Protein AF-A0A4V2YH28-F1 (afdb_monomer_lite)

Foldseek 3Di:
DPVVVVVCCVPPNQDQDPDKPFPAKAAAQCLVADQFKKFKDKAADDRPDDVVVVVVVVVVVLVVVSDDPFFNMWTWIARSNRRMIIIMTGGSDNDDPDDDGDMGTDPDDDCVCVCVRNVD

Structure (mmCIF, N/CA/C/O backbone):
data_AF-A0A4V2YH28-F1
#
_entry.id   AF-A0A4V2YH28-F1
#
loop_
_atom_site.group_PDB
_atom_site.id
_atom_site.type_symbol
_atom_site.label_atom_id
_atom_site.label_alt_id
_atom_site.label_comp_id
_atom_site.label_asym_id
_atom_site.label_entity_id
_atom_site.label_seq_id
_atom_site.pdbx_PDB_ins_code
_atom_site.Cartn_x
_atom_site.Cartn_y
_atom_site.Cartn_z
_atom_site.occupancy
_atom_site.B_iso_or_equiv
_atom_site.auth_seq_id
_atom_site.auth_comp_id
_atom_site.auth_asym_id
_atom_site.auth_atom_id
_atom_site.pdbx_PDB_model_num
ATOM 1 N N . GLY A 1 1 ? -3.276 7.477 -20.631 1.00 41.59 1 GLY A N 1
ATOM 2 C CA . GLY A 1 1 ? -2.088 8.158 -21.172 1.00 41.59 1 GLY A CA 1
ATOM 3 C C . GLY A 1 1 ? -0.806 7.555 -20.631 1.00 41.59 1 GLY A C 1
ATOM 4 O O . GLY A 1 1 ? -0.131 8.223 -19.869 1.00 41.59 1 GLY A O 1
ATOM 5 N N . GLY A 1 2 ? -0.467 6.320 -21.024 1.00 44.50 2 GLY A N 1
ATOM 6 C CA . GLY A 1 2 ? 0.752 5.626 -20.566 1.00 44.50 2 GLY A CA 1
ATOM 7 C C . GLY A 1 2 ? 1.917 5.624 -21.566 1.00 44.50 2 GLY A C 1
ATOM 8 O O . GLY A 1 2 ? 3.063 5.473 -21.166 1.00 44.50 2 GLY A O 1
ATOM 9 N N . GLY A 1 3 ? 1.656 5.869 -22.857 1.00 53.28 3 GLY A N 1
ATOM 10 C CA . GLY A 1 3 ? 2.657 5.665 -23.918 1.00 53.28 3 GLY A CA 1
ATOM 11 C C . GLY A 1 3 ? 3.871 6.601 -23.887 1.00 53.28 3 GLY A C 1
ATOM 12 O O . GLY A 1 3 ? 4.915 6.262 -24.432 1.00 53.28 3 GLY A O 1
ATOM 13 N N . PHE A 1 4 ? 3.768 7.763 -23.236 1.00 57.12 4 PHE A N 1
ATOM 14 C CA . PHE A 1 4 ? 4.895 8.696 -23.142 1.00 57.12 4 PHE A CA 1
ATOM 15 C C . PHE A 1 4 ? 6.020 8.161 -22.244 1.00 57.12 4 PHE A C 1
ATOM 17 O O . PHE A 1 4 ? 7.193 8.347 -22.554 1.00 57.12 4 PHE A O 1
ATOM 24 N N . PHE A 1 5 ? 5.677 7.472 -21.152 1.00 62.25 5 PHE A N 1
ATOM 25 C CA . PHE A 1 5 ? 6.675 6.973 -20.203 1.00 62.25 5 PHE A CA 1
ATOM 26 C C . PHE A 1 5 ? 7.385 5.723 -20.736 1.00 62.25 5 PHE A C 1
ATOM 28 O O . PHE A 1 5 ? 8.605 5.624 -20.621 1.00 62.25 5 PHE A O 1
ATOM 35 N N . THR A 1 6 ? 6.647 4.836 -21.415 1.00 65.75 6 THR A N 1
ATOM 36 C CA . THR A 1 6 ? 7.200 3.669 -22.120 1.00 65.75 6 THR A CA 1
ATOM 37 C C . THR A 1 6 ? 8.261 4.086 -23.144 1.00 65.75 6 THR A C 1
ATOM 39 O O . THR A 1 6 ? 9.386 3.599 -23.096 1.00 65.75 6 THR A O 1
ATOM 42 N N . ALA A 1 7 ? 7.967 5.083 -23.990 1.00 66.69 7 ALA A N 1
ATOM 43 C CA . ALA A 1 7 ? 8.897 5.548 -25.024 1.00 66.69 7 ALA A CA 1
ATOM 44 C C . ALA A 1 7 ? 10.213 6.134 -24.465 1.00 66.69 7 ALA A C 1
ATOM 46 O O . ALA A 1 7 ? 11.276 5.992 -25.077 1.00 66.69 7 ALA A O 1
ATOM 47 N N . ILE A 1 8 ? 10.160 6.787 -23.299 1.00 66.06 8 ILE A N 1
ATOM 48 C CA . ILE A 1 8 ? 11.352 7.308 -22.614 1.00 66.06 8 ILE A CA 1
ATOM 49 C C . ILE A 1 8 ? 12.185 6.162 -22.033 1.00 66.06 8 ILE A C 1
ATOM 51 O O . ILE A 1 8 ? 13.406 6.161 -22.199 1.00 66.06 8 ILE A O 1
ATOM 55 N N . CYS A 1 9 ? 11.546 5.187 -21.379 1.00 69.94 9 CYS A N 1
ATOM 56 C CA . CYS A 1 9 ? 12.238 4.026 -20.821 1.00 69.94 9 CYS A CA 1
ATOM 57 C C . CYS A 1 9 ? 12.935 3.188 -21.901 1.00 69.94 9 CYS A C 1
ATOM 59 O O . CYS A 1 9 ? 14.077 2.779 -21.691 1.00 69.94 9 CYS A O 1
ATOM 61 N N . ASP A 1 10 ? 12.296 2.996 -23.056 1.00 71.19 10 ASP A N 1
ATOM 62 C CA . ASP A 1 10 ? 12.875 2.261 -24.186 1.00 71.19 10 ASP A CA 1
ATOM 63 C C . ASP A 1 10 ? 14.097 2.977 -24.780 1.00 71.19 10 ASP A C 1
ATOM 65 O O . ASP A 1 10 ? 15.076 2.341 -25.164 1.00 71.19 10 ASP A O 1
ATOM 69 N N . SER A 1 11 ? 14.062 4.312 -24.834 1.00 68.44 11 SER A N 1
ATOM 70 C CA . SER A 1 11 ? 15.100 5.113 -25.496 1.00 68.44 11 SER A CA 1
ATOM 71 C C . SER A 1 11 ? 16.339 5.356 -24.627 1.00 68.44 11 SER A C 1
ATOM 73 O O . SER A 1 11 ? 17.449 5.444 -25.148 1.00 68.44 11 SER A O 1
ATOM 75 N N . PHE A 1 12 ? 16.165 5.499 -23.310 1.00 61.69 12 PHE A N 1
ATOM 76 C CA . PHE A 1 12 ? 17.230 5.955 -22.402 1.00 61.69 12 PHE A CA 1
ATOM 77 C C . PHE A 1 12 ? 17.549 4.968 -21.273 1.00 61.69 12 PHE A C 1
ATOM 79 O O . PHE A 1 12 ? 18.428 5.229 -20.448 1.00 61.69 12 PHE A O 1
ATOM 86 N N . GLY A 1 13 ? 16.851 3.833 -21.218 1.00 62.78 13 GLY A N 1
ATOM 87 C CA . GLY A 1 13 ? 16.846 2.970 -20.047 1.00 62.78 13 GLY A CA 1
ATOM 88 C C . GLY A 1 13 ? 16.071 3.601 -18.887 1.00 62.78 13 GLY A C 1
ATOM 89 O O . GLY A 1 13 ? 15.413 4.631 -19.016 1.00 62.78 13 GLY A O 1
ATOM 90 N N . ARG A 1 14 ? 16.128 2.955 -17.723 1.00 68.31 14 ARG A N 1
ATOM 91 C CA . ARG A 1 14 ? 15.401 3.359 -16.515 1.00 68.31 14 ARG A CA 1
ATOM 92 C C . ARG A 1 14 ? 16.283 4.256 -15.623 1.00 68.31 14 ARG A C 1
ATOM 94 O O . ARG A 1 14 ? 17.106 3.711 -14.882 1.00 68.31 14 ARG A O 1
ATOM 101 N N . PRO A 1 15 ? 16.178 5.601 -15.681 1.00 60.00 15 PRO A N 1
ATOM 102 C CA . PRO A 1 15 ? 17.055 6.479 -14.911 1.00 60.00 15 PRO A CA 1
ATOM 103 C C . PRO A 1 15 ? 16.776 6.356 -13.404 1.00 60.00 15 PRO A C 1
ATOM 105 O O . PRO A 1 15 ? 15.611 6.341 -13.002 1.00 60.00 15 PRO A O 1
ATOM 108 N N . PRO A 1 16 ? 17.812 6.315 -12.544 1.00 53.75 16 PRO A N 1
ATOM 109 C CA . PRO A 1 16 ? 17.620 6.339 -11.101 1.00 53.75 16 PRO A CA 1
ATOM 110 C C . PRO A 1 16 ? 17.203 7.751 -10.671 1.00 53.75 16 PRO A C 1
ATOM 112 O O . PRO A 1 16 ? 18.036 8.631 -10.448 1.00 53.75 16 PRO A O 1
ATOM 115 N N . VAL A 1 17 ? 15.899 7.986 -10.562 1.00 59.41 17 VAL A N 1
ATOM 116 C CA . VAL A 1 17 ? 15.356 9.229 -10.006 1.00 59.41 17 VAL A CA 1
ATOM 117 C C . VAL A 1 17 ? 15.253 9.064 -8.491 1.00 59.41 17 VAL A C 1
ATOM 119 O O . VAL A 1 17 ? 14.629 8.129 -8.009 1.00 59.41 17 VAL A O 1
ATOM 122 N N . ARG A 1 18 ? 15.844 9.969 -7.704 1.00 49.59 18 ARG A N 1
ATOM 123 C CA . ARG A 1 18 ? 15.693 9.969 -6.236 1.00 49.59 18 ARG A CA 1
ATOM 124 C C . ARG A 1 18 ? 14.410 10.693 -5.816 1.00 49.59 18 ARG A C 1
ATOM 126 O O . ARG A 1 18 ? 14.472 11.693 -5.108 1.00 49.59 18 ARG A O 1
ATOM 133 N N . HIS A 1 19 ? 13.259 10.221 -6.281 1.00 51.94 19 HIS A N 1
ATOM 134 C CA . HIS A 1 19 ? 11.960 10.699 -5.810 1.00 51.94 19 HIS A CA 1
ATOM 135 C C . HIS A 1 19 ? 11.014 9.517 -5.609 1.00 51.94 19 HIS A C 1
ATOM 137 O O . HIS A 1 19 ? 11.074 8.549 -6.360 1.00 51.94 19 HIS A O 1
ATOM 143 N N . TRP A 1 20 ? 10.152 9.611 -4.601 1.00 49.56 20 TRP A N 1
ATOM 144 C CA . TRP A 1 20 ? 9.045 8.682 -4.411 1.00 49.56 20 TRP A CA 1
ATOM 145 C C . TRP A 1 20 ? 7.855 9.226 -5.196 1.00 49.56 20 TRP A C 1
ATOM 147 O O . TRP A 1 20 ? 7.361 10.306 -4.866 1.00 49.56 20 TRP A O 1
ATOM 157 N N . THR A 1 21 ? 7.398 8.520 -6.231 1.00 62.06 21 THR A N 1
ATOM 158 C CA . THR A 1 21 ? 6.099 8.840 -6.835 1.00 62.06 21 THR A CA 1
ATOM 159 C C . THR A 1 21 ? 5.042 8.143 -5.996 1.00 62.06 21 THR A C 1
ATOM 161 O O . THR A 1 21 ? 4.902 6.921 -6.065 1.00 62.06 21 THR A O 1
ATOM 164 N N . GLY A 1 22 ? 4.321 8.905 -5.170 1.00 62.19 22 GLY A N 1
ATOM 165 C CA . GLY A 1 22 ? 3.061 8.421 -4.615 1.00 62.19 22 GLY A CA 1
ATOM 166 C C . GLY A 1 22 ? 2.128 8.131 -5.783 1.00 62.19 22 GLY A C 1
ATOM 167 O O . GLY A 1 22 ? 1.857 9.028 -6.579 1.00 62.19 22 GLY A O 1
ATOM 168 N N . VAL A 1 23 ? 1.724 6.873 -5.923 1.00 69.81 23 VAL A N 1
ATOM 169 C CA . VAL A 1 23 ? 0.887 6.437 -7.038 1.00 69.81 23 VAL A CA 1
ATOM 170 C C . VAL A 1 23 ? -0.572 6.713 -6.693 1.00 69.81 23 VAL A C 1
ATOM 172 O O . VAL A 1 23 ? -1.252 7.388 -7.459 1.00 69.81 23 VAL A O 1
ATOM 175 N N . GLU A 1 24 ? -1.026 6.274 -5.515 1.00 86.19 24 GLU A N 1
ATOM 176 C CA . GLU A 1 24 ? -2.367 6.559 -4.990 1.00 86.19 24 GLU A CA 1
ATOM 177 C C . GLU A 1 24 ? -2.450 6.238 -3.489 1.00 86.19 24 GLU A C 1
ATOM 179 O O . GLU A 1 24 ? -1.676 5.428 -2.970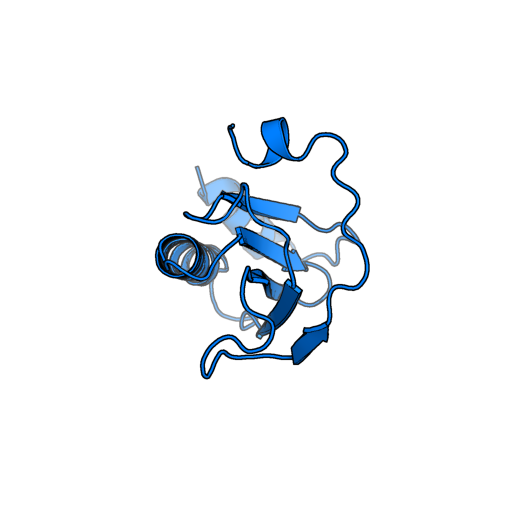 1.00 86.19 24 GLU A O 1
ATOM 184 N N . ALA A 1 25 ? -3.391 6.876 -2.790 1.00 92.56 25 ALA A N 1
ATOM 185 C CA . ALA A 1 25 ? -3.764 6.561 -1.417 1.00 92.56 25 ALA A CA 1
ATOM 186 C C . ALA A 1 25 ? -5.291 6.492 -1.312 1.00 92.56 25 ALA A C 1
ATOM 188 O O . ALA A 1 25 ? -5.987 7.378 -1.802 1.00 92.56 25 ALA A O 1
ATOM 189 N N . LEU A 1 26 ? -5.802 5.446 -0.668 1.00 95.69 26 LEU A N 1
ATOM 190 C CA . LEU A 1 26 ? -7.228 5.184 -0.509 1.00 95.69 26 LEU A CA 1
ATOM 191 C C . LEU A 1 26 ? -7.578 5.072 0.974 1.00 95.69 26 LEU A C 1
ATOM 193 O O . LEU A 1 26 ? -6.855 4.446 1.758 1.00 95.69 26 LEU A O 1
ATOM 197 N N . ALA A 1 27 ? -8.702 5.672 1.358 1.00 96.81 27 ALA A N 1
ATOM 198 C CA . ALA A 1 27 ? -9.302 5.443 2.667 1.00 96.81 27 ALA A CA 1
ATOM 199 C C . ALA A 1 27 ? -9.921 4.039 2.702 1.00 96.81 27 ALA A C 1
ATOM 201 O O . ALA A 1 27 ? -10.577 3.642 1.738 1.00 96.81 27 ALA A O 1
ATOM 202 N N . GLY A 1 28 ? -9.754 3.325 3.813 1.00 96.62 28 GLY A N 1
ATOM 203 C CA . GLY A 1 28 ? -10.538 2.126 4.089 1.00 96.62 28 GLY A CA 1
ATOM 204 C C . GLY A 1 28 ? -11.816 2.437 4.876 1.00 96.62 28 GLY A C 1
ATOM 205 O O . GLY A 1 28 ? -12.065 3.605 5.210 1.00 96.62 28 GLY A O 1
ATOM 206 N N . PRO A 1 29 ? -12.646 1.421 5.167 1.00 96.88 29 PRO A N 1
ATOM 207 C CA . PRO A 1 29 ? -13.839 1.551 6.001 1.00 96.88 29 PRO A CA 1
ATOM 208 C C . PRO A 1 29 ? -13.541 2.200 7.356 1.00 96.88 29 PRO A C 1
ATOM 210 O O . PRO A 1 29 ? -14.243 3.126 7.762 1.00 96.88 29 PRO A O 1
ATOM 213 N N . ASP A 1 30 ? -12.424 1.819 7.976 1.00 96.44 30 ASP A N 1
ATOM 214 C CA . ASP A 1 30 ? -12.035 2.232 9.324 1.00 96.44 30 ASP A CA 1
ATOM 215 C C . ASP A 1 30 ? -11.150 3.491 9.354 1.00 96.44 30 ASP A C 1
ATOM 217 O O . ASP A 1 30 ? -10.449 3.747 10.333 1.00 96.44 30 ASP A O 1
ATOM 221 N N . ALA A 1 31 ? -11.163 4.321 8.305 1.00 94.62 31 ALA A N 1
ATOM 222 C CA . ALA A 1 31 ? -10.316 5.522 8.244 1.00 94.62 31 ALA A CA 1
ATOM 223 C C . ALA A 1 31 ? -10.607 6.572 9.341 1.00 94.62 31 ALA A C 1
ATOM 225 O O . ALA A 1 31 ? -9.816 7.496 9.523 1.00 94.62 31 ALA A O 1
ATOM 226 N N . ASP A 1 32 ? -11.737 6.459 10.048 1.00 93.25 32 ASP A N 1
ATOM 227 C CA . ASP A 1 32 ? -12.080 7.316 11.194 1.00 93.25 32 ASP A CA 1
ATOM 228 C C . ASP A 1 32 ? -11.709 6.683 12.551 1.00 93.25 32 ASP A C 1
ATOM 230 O O . ASP A 1 32 ? -11.861 7.320 13.597 1.00 93.25 32 ASP A O 1
ATOM 234 N N . LEU A 1 33 ? -11.219 5.438 12.557 1.00 95.06 33 LEU A N 1
ATOM 235 C CA . LEU A 1 33 ? -10.720 4.758 13.750 1.00 95.06 33 LEU A CA 1
ATOM 236 C C . LEU A 1 33 ? -9.214 5.010 13.941 1.00 95.06 33 LEU A C 1
ATOM 238 O O . LEU A 1 33 ? -8.519 5.420 13.017 1.00 95.06 33 LEU A O 1
ATOM 242 N N . PRO A 1 34 ? -8.652 4.765 15.135 1.00 94.56 34 PRO A N 1
ATOM 243 C CA . PRO A 1 34 ? -7.207 4.832 15.320 1.00 94.56 34 PRO A CA 1
ATOM 244 C C . PRO A 1 34 ? -6.471 3.766 14.493 1.00 94.56 34 PRO A C 1
ATOM 246 O O . PRO A 1 34 ? -6.787 2.582 14.581 1.00 94.56 34 PRO A O 1
ATOM 249 N N . ALA A 1 35 ? -5.428 4.162 13.757 1.00 96.50 35 ALA A N 1
ATOM 250 C CA . ALA A 1 35 ? -4.486 3.210 13.171 1.00 96.50 35 ALA A CA 1
ATOM 251 C C . ALA A 1 35 ? -3.618 2.581 14.277 1.00 96.50 35 ALA A C 1
ATOM 253 O O . ALA A 1 35 ? -2.887 3.287 14.973 1.00 96.50 35 ALA A O 1
ATOM 254 N N . MET A 1 36 ? -3.688 1.259 14.432 1.00 97.56 36 MET A N 1
ATOM 255 C CA . MET A 1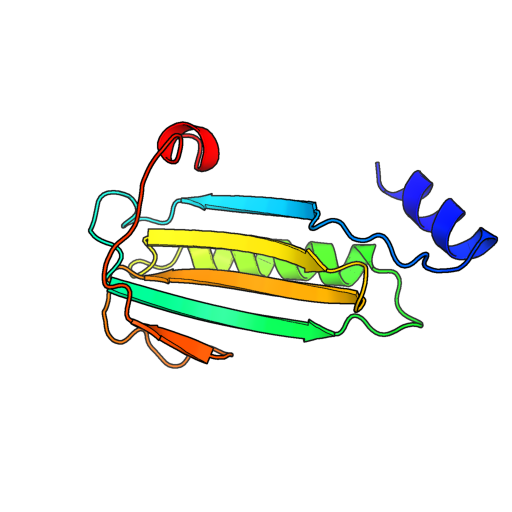 36 ? -3.015 0.507 15.500 1.00 97.56 36 MET A CA 1
ATOM 256 C C . MET A 1 36 ? -1.757 -0.220 15.015 1.00 97.56 36 MET A C 1
ATOM 258 O O . MET A 1 36 ? -0.793 -0.397 15.767 1.00 97.56 36 MET A O 1
ATOM 262 N N . SER A 1 37 ? -1.733 -0.629 13.748 1.00 98.19 37 SER A N 1
ATOM 263 C CA . SER A 1 37 ? -0.572 -1.263 13.127 1.00 98.19 37 SER A CA 1
ATOM 264 C C . SER A 1 37 ? -0.415 -0.836 11.668 1.00 98.19 37 SER A C 1
ATOM 266 O O . SER A 1 37 ? -1.311 -0.233 11.075 1.00 98.19 37 SER A O 1
ATOM 268 N N . ALA A 1 38 ? 0.753 -1.113 11.094 1.00 97.88 38 ALA A N 1
ATOM 269 C CA . ALA A 1 38 ? 1.053 -0.845 9.697 1.00 97.88 38 ALA A CA 1
ATOM 270 C C . ALA A 1 38 ? 1.772 -2.032 9.063 1.00 97.88 38 ALA A C 1
ATOM 272 O O . ALA A 1 38 ? 2.554 -2.710 9.729 1.00 97.88 38 ALA A O 1
ATOM 273 N N . THR A 1 39 ? 1.575 -2.255 7.770 1.00 97.94 39 THR A N 1
ATOM 274 C CA . THR A 1 39 ? 2.344 -3.238 7.002 1.00 97.94 39 THR A CA 1
ATOM 275 C C . THR A 1 39 ? 2.980 -2.582 5.796 1.00 97.94 39 THR A C 1
ATOM 277 O O . THR A 1 39 ? 2.336 -1.808 5.090 1.00 97.94 39 THR A O 1
ATOM 280 N N . LYS A 1 40 ? 4.254 -2.901 5.561 1.00 96.50 40 LYS A N 1
ATOM 281 C CA . LYS A 1 40 ? 4.988 -2.490 4.365 1.00 96.50 40 LYS A CA 1
ATOM 282 C C . LYS A 1 40 ? 5.443 -3.722 3.605 1.00 96.50 40 LYS A C 1
ATOM 284 O O . LYS A 1 40 ? 6.264 -4.488 4.114 1.00 96.50 40 LYS A O 1
ATOM 289 N N . HIS A 1 41 ? 4.953 -3.869 2.386 1.00 96.19 41 HIS A N 1
ATOM 290 C CA . HIS A 1 41 ? 5.394 -4.887 1.450 1.00 96.19 41 HIS A CA 1
ATOM 291 C C . HIS A 1 41 ? 6.074 -4.233 0.249 1.00 96.19 41 HIS A C 1
ATOM 293 O O . HIS A 1 41 ? 5.732 -3.116 -0.139 1.00 96.19 41 HIS A O 1
ATOM 299 N N . THR A 1 42 ? 7.085 -4.903 -0.291 1.00 95.69 42 THR A N 1
ATOM 300 C CA . THR A 1 42 ? 7.887 -4.399 -1.400 1.00 95.69 42 THR A CA 1
ATOM 301 C C . THR A 1 42 ? 8.052 -5.509 -2.421 1.00 95.69 42 THR A C 1
ATOM 303 O O . THR A 1 42 ? 8.486 -6.603 -2.059 1.00 95.69 42 THR A O 1
ATOM 306 N N . GLU A 1 43 ? 7.718 -5.211 -3.671 1.00 95.25 43 GLU A N 1
ATOM 307 C CA . GLU A 1 43 ? 7.755 -6.148 -4.790 1.00 95.25 43 GLU A CA 1
ATOM 308 C C . GLU A 1 43 ? 8.610 -5.566 -5.913 1.00 95.25 43 GLU A C 1
ATOM 310 O O . GLU A 1 43 ? 8.368 -4.450 -6.371 1.00 95.25 43 GLU A O 1
ATOM 315 N N . ALA A 1 44 ? 9.623 -6.307 -6.357 1.00 94.81 44 ALA A N 1
ATOM 316 C CA . ALA A 1 44 ? 10.505 -5.845 -7.420 1.00 94.81 44 ALA A CA 1
ATOM 317 C C . ALA A 1 44 ? 9.819 -5.951 -8.789 1.00 94.81 44 ALA A C 1
ATOM 319 O O . ALA A 1 44 ? 9.339 -7.017 -9.176 1.00 94.81 44 ALA A O 1
ATOM 320 N N . ILE A 1 45 ? 9.851 -4.869 -9.564 1.00 92.44 45 ILE A N 1
ATOM 321 C CA . ILE A 1 45 ? 9.462 -4.869 -10.973 1.00 92.44 45 ILE A CA 1
ATOM 322 C C . ILE A 1 45 ? 10.653 -5.376 -11.787 1.00 92.44 45 ILE A C 1
ATOM 324 O O . ILE A 1 45 ? 11.705 -4.731 -11.859 1.00 92.44 45 ILE A O 1
ATOM 328 N N . ALA A 1 46 ? 10.478 -6.521 -12.447 1.00 90.75 46 ALA A N 1
ATOM 329 C CA . ALA A 1 46 ? 11.501 -7.097 -13.311 1.00 90.75 46 ALA A CA 1
ATOM 330 C C . ALA A 1 46 ? 11.958 -6.103 -14.402 1.00 90.75 46 ALA A C 1
ATOM 332 O O . ALA A 1 46 ? 11.198 -5.257 -14.890 1.00 90.75 46 ALA A O 1
ATOM 333 N N . ARG A 1 47 ? 13.246 -6.166 -14.763 1.00 86.69 47 ARG A N 1
ATOM 334 C CA . ARG A 1 47 ? 13.877 -5.191 -15.674 1.00 86.69 47 ARG A CA 1
ATOM 335 C C . ARG A 1 47 ? 13.341 -5.269 -17.103 1.00 86.69 47 ARG A C 1
ATOM 337 O O . ARG A 1 47 ? 13.360 -4.263 -17.802 1.00 86.69 47 ARG A O 1
ATOM 344 N N . ASP A 1 48 ? 12.901 -6.449 -17.511 1.00 88.12 48 ASP A N 1
ATOM 345 C CA . ASP A 1 48 ? 12.419 -6.817 -18.842 1.00 88.12 48 ASP A CA 1
ATOM 346 C C . ASP A 1 48 ? 10.894 -6.697 -19.003 1.00 88.12 48 ASP A C 1
ATOM 348 O O . ASP A 1 48 ? 10.376 -6.895 -20.098 1.00 88.12 48 ASP A O 1
ATOM 352 N N . VAL A 1 49 ? 10.174 -6.330 -17.939 1.00 86.56 49 VAL A N 1
ATOM 353 C CA . VAL A 1 49 ? 8.713 -6.160 -17.945 1.00 86.56 49 VAL A CA 1
ATOM 354 C C . VAL A 1 49 ? 8.352 -4.683 -18.051 1.00 86.56 49 VAL A C 1
ATOM 356 O O . VAL A 1 49 ? 8.884 -3.881 -17.288 1.00 86.56 49 VAL A O 1
ATOM 359 N N . ASP A 1 50 ? 7.425 -4.310 -18.938 1.00 85.50 50 ASP A N 1
ATOM 360 C CA . ASP A 1 50 ? 6.859 -2.953 -18.953 1.00 85.50 50 ASP A CA 1
ATOM 361 C C . ASP A 1 50 ? 6.210 -2.639 -17.586 1.00 85.50 50 ASP A C 1
ATOM 363 O O . ASP A 1 50 ? 5.259 -3.327 -17.204 1.00 85.50 50 ASP A O 1
ATOM 367 N N . PRO A 1 51 ? 6.674 -1.609 -16.848 1.00 85.94 51 PRO A N 1
ATOM 368 C CA . PRO A 1 51 ? 6.137 -1.250 -15.536 1.00 85.94 51 PRO A CA 1
ATOM 369 C C . PRO A 1 51 ? 4.636 -0.946 -15.524 1.00 85.94 51 PRO A C 1
ATOM 371 O O . PRO A 1 51 ? 4.017 -1.034 -14.466 1.00 85.94 51 PRO A O 1
ATOM 374 N N . SER A 1 52 ? 4.043 -0.585 -16.668 1.00 86.56 52 SER A N 1
ATOM 375 C CA . SER A 1 52 ? 2.621 -0.237 -16.751 1.00 86.56 52 SER A CA 1
ATOM 376 C C . SER A 1 52 ? 1.694 -1.376 -16.300 1.00 86.56 52 SER A C 1
ATOM 378 O O . SER A 1 52 ? 0.703 -1.114 -15.618 1.00 86.56 52 SER A O 1
ATOM 380 N N . GLY A 1 53 ? 2.047 -2.629 -16.612 1.00 90.25 53 GLY A N 1
ATOM 381 C CA . GLY A 1 53 ? 1.292 -3.822 -16.218 1.00 90.25 53 GLY A CA 1
ATOM 382 C C . GLY A 1 53 ? 1.317 -4.063 -14.705 1.00 90.25 53 GLY A C 1
ATOM 383 O O . GLY A 1 53 ? 0.265 -3.965 -14.073 1.00 90.25 53 GLY A O 1
ATOM 384 N N . PRO A 1 54 ? 2.498 -4.286 -14.094 1.00 92.38 54 PRO A N 1
ATOM 385 C CA . PRO A 1 54 ? 2.625 -4.486 -12.650 1.00 92.38 54 PRO A CA 1
ATOM 386 C C . PRO A 1 54 ? 2.046 -3.336 -11.822 1.00 92.38 54 PRO A C 1
ATOM 388 O O . PRO A 1 54 ? 1.429 -3.568 -10.788 1.00 92.38 54 PRO A O 1
ATOM 391 N N . VAL A 1 55 ? 2.185 -2.085 -12.281 1.00 89.69 55 VAL A N 1
ATOM 392 C CA . VAL A 1 55 ? 1.562 -0.936 -11.608 1.00 89.69 55 VAL A CA 1
ATOM 393 C C . VAL A 1 55 ? 0.034 -1.044 -11.642 1.00 89.69 55 VAL A C 1
ATOM 395 O O . VAL A 1 55 ? -0.604 -0.823 -10.615 1.00 89.69 55 VAL A O 1
ATOM 398 N N . ALA A 1 56 ? -0.568 -1.403 -12.780 1.00 90.50 56 ALA A N 1
ATOM 399 C CA . ALA A 1 56 ? -2.018 -1.575 -12.886 1.00 90.50 56 ALA A CA 1
ATOM 400 C C . ALA A 1 56 ? -2.539 -2.717 -11.991 1.00 90.50 56 ALA A C 1
ATOM 402 O O . ALA A 1 56 ? -3.546 -2.546 -11.307 1.00 90.50 56 ALA A O 1
ATOM 403 N N . GLU A 1 57 ? -1.833 -3.846 -11.923 1.00 94.00 57 GLU A N 1
ATOM 404 C CA . GLU A 1 57 ? -2.168 -4.953 -11.012 1.00 94.00 57 GLU A CA 1
ATOM 405 C C . GLU A 1 57 ? -2.045 -4.543 -9.535 1.00 94.00 57 GLU A C 1
ATOM 407 O O . GLU A 1 57 ? -2.907 -4.859 -8.705 1.00 94.00 57 GLU A O 1
ATOM 412 N N . ALA A 1 58 ? -1.011 -3.768 -9.205 1.00 94.44 58 ALA A N 1
ATOM 413 C CA . ALA A 1 58 ? -0.817 -3.224 -7.869 1.00 94.44 58 ALA A CA 1
ATOM 414 C C . ALA A 1 58 ? -1.935 -2.250 -7.465 1.00 94.44 58 ALA A C 1
ATOM 416 O O . ALA A 1 58 ? -2.324 -2.226 -6.296 1.00 94.44 58 ALA A O 1
ATOM 417 N N . PHE A 1 59 ? -2.500 -1.491 -8.410 1.00 93.06 59 PHE A N 1
ATOM 418 C CA . PHE A 1 59 ? -3.6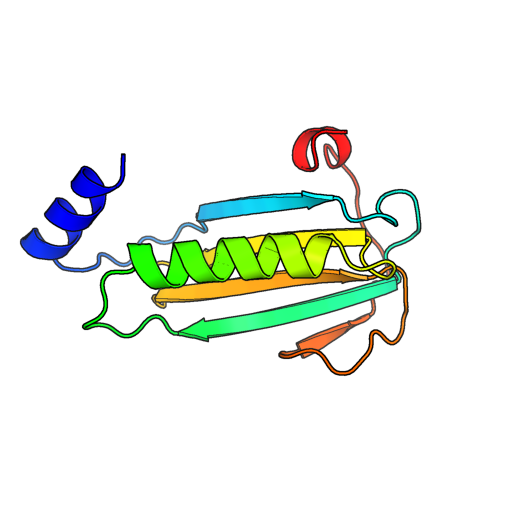86 -0.661 -8.176 1.00 93.06 59 PHE A CA 1
ATOM 419 C C . PHE A 1 59 ? -4.934 -1.492 -7.846 1.00 93.06 59 PHE A C 1
ATOM 421 O O . PHE A 1 59 ? -5.672 -1.143 -6.925 1.00 93.06 59 PHE A O 1
ATOM 428 N N . GLU A 1 60 ? -5.189 -2.595 -8.555 1.00 95.56 60 GLU A N 1
ATOM 429 C CA . GLU A 1 60 ? -6.324 -3.475 -8.223 1.00 95.56 60 GLU A CA 1
ATOM 430 C C . GLU A 1 60 ? -6.147 -4.118 -6.840 1.00 95.56 60 GLU A C 1
ATOM 432 O O . GLU A 1 60 ? -7.087 -4.187 -6.039 1.00 95.56 60 GLU A O 1
ATOM 437 N N . THR A 1 61 ? -4.913 -4.511 -6.514 1.00 95.44 61 THR A N 1
ATOM 438 C CA . THR A 1 61 ? -4.545 -4.994 -5.178 1.00 95.44 61 THR A CA 1
ATOM 439 C C . THR A 1 61 ? -4.759 -3.917 -4.115 1.00 95.44 61 THR A C 1
ATOM 441 O O . THR A 1 61 ? -5.302 -4.209 -3.047 1.00 95.44 61 THR A O 1
ATOM 444 N N . LEU A 1 62 ? -4.392 -2.662 -4.403 1.00 96.06 62 LEU A N 1
ATOM 445 C CA . LEU A 1 62 ? -4.623 -1.521 -3.518 1.00 96.06 62 LEU A CA 1
ATOM 446 C C . LEU A 1 62 ? -6.118 -1.339 -3.233 1.00 96.06 62 LEU A C 1
ATOM 448 O O . LEU A 1 62 ? -6.490 -1.231 -2.068 1.00 96.06 62 LEU A O 1
ATOM 452 N N . ARG A 1 63 ? -6.979 -1.359 -4.261 1.00 95.88 63 ARG A N 1
ATOM 453 C CA . ARG A 1 63 ? -8.438 -1.225 -4.085 1.00 95.88 63 ARG A CA 1
ATOM 454 C C . ARG A 1 63 ? -9.032 -2.377 -3.289 1.00 95.88 63 ARG A C 1
ATOM 456 O O . ARG A 1 63 ? -9.814 -2.145 -2.373 1.00 95.88 63 ARG A O 1
ATOM 463 N N . THR A 1 64 ? -8.626 -3.606 -3.601 1.00 96.56 64 THR A N 1
ATOM 464 C CA . THR A 1 64 ? -9.089 -4.804 -2.886 1.00 96.56 64 THR A CA 1
ATOM 465 C C . THR A 1 64 ? -8.666 -4.768 -1.419 1.00 96.56 64 THR A C 1
ATOM 467 O O . THR A 1 64 ? -9.458 -5.088 -0.538 1.00 96.56 64 THR A O 1
ATOM 470 N N . THR A 1 65 ? -7.434 -4.332 -1.142 1.00 96.50 65 THR A N 1
ATOM 471 C CA . THR A 1 65 ? -6.932 -4.172 0.227 1.00 96.50 65 THR A CA 1
ATOM 472 C C . THR A 1 65 ? -7.687 -3.068 0.953 1.00 96.50 65 THR A C 1
ATOM 474 O O . THR A 1 65 ? -8.181 -3.301 2.049 1.00 96.50 65 THR A O 1
ATOM 477 N N . ALA A 1 66 ? -7.834 -1.893 0.336 1.00 96.56 66 ALA A N 1
ATOM 478 C CA . ALA A 1 66 ? -8.531 -0.756 0.928 1.00 96.56 66 ALA A CA 1
ATOM 479 C C . ALA A 1 66 ? -9.999 -1.062 1.257 1.00 96.56 66 ALA A C 1
ATOM 481 O O . ALA A 1 66 ? -10.533 -0.472 2.183 1.00 96.56 66 ALA A O 1
ATOM 482 N N . ALA A 1 67 ? -10.640 -1.990 0.543 1.00 97.06 67 ALA A N 1
ATOM 483 C CA . ALA A 1 67 ? -12.023 -2.390 0.788 1.00 97.06 67 ALA A CA 1
ATOM 484 C C . ALA A 1 67 ? -12.219 -3.334 1.991 1.00 97.06 67 ALA A C 1
ATOM 486 O O . ALA A 1 67 ? -13.359 -3.658 2.316 1.00 97.06 67 ALA A O 1
ATOM 487 N N . ARG A 1 68 ? -11.147 -3.810 2.636 1.00 96.75 68 ARG A N 1
ATOM 488 C CA . ARG A 1 68 ? -11.253 -4.687 3.810 1.00 96.75 68 ARG A CA 1
ATOM 489 C C . ARG A 1 68 ? -11.715 -3.914 5.043 1.00 96.75 68 ARG A C 1
ATOM 491 O O . ARG A 1 68 ? -11.242 -2.809 5.287 1.00 96.75 68 ARG A O 1
ATOM 498 N N . ASP A 1 69 ? -12.544 -4.551 5.867 1.00 95.00 69 ASP A N 1
ATOM 499 C CA . ASP A 1 69 ? -13.118 -3.931 7.068 1.00 95.00 69 ASP A CA 1
ATOM 500 C C . ASP A 1 69 ? -12.060 -3.467 8.083 1.00 95.00 69 ASP A 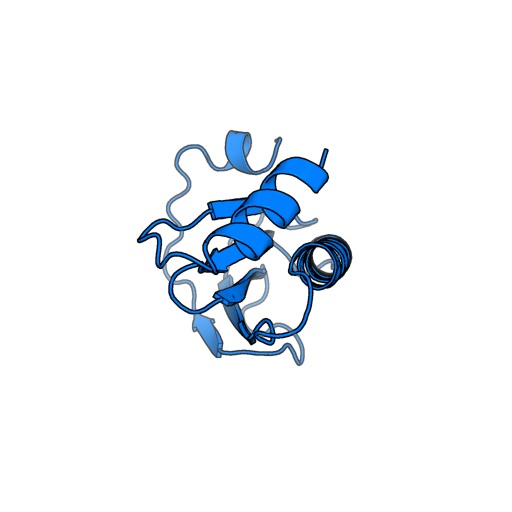C 1
ATOM 502 O O . ASP A 1 69 ? -12.268 -2.472 8.755 1.00 95.00 69 ASP A O 1
ATOM 506 N N . ASP A 1 70 ? -10.904 -4.136 8.168 1.00 96.12 70 ASP A N 1
ATOM 507 C CA . ASP A 1 70 ? -9.835 -3.844 9.136 1.00 96.12 70 ASP A CA 1
ATOM 508 C C . ASP A 1 70 ? -8.826 -2.773 8.676 1.00 96.12 70 ASP A C 1
ATOM 510 O O . ASP A 1 70 ? -7.796 -2.548 9.328 1.00 96.12 70 ASP A O 1
ATOM 514 N N . VAL A 1 71 ? -9.085 -2.120 7.538 1.00 97.88 71 VAL A N 1
ATOM 515 C CA . VAL A 1 71 ? -8.172 -1.142 6.939 1.00 97.88 71 VAL A CA 1
ATOM 516 C C . VAL A 1 71 ? -8.582 0.281 7.282 1.00 97.88 71 VAL A C 1
ATOM 518 O O . VAL A 1 71 ? -9.674 0.747 6.963 1.00 97.88 71 VAL A O 1
ATOM 521 N N . HIS A 1 72 ? -7.631 1.012 7.860 1.00 97.31 72 HIS A N 1
ATOM 522 C CA . HIS A 1 72 ? -7.722 2.454 8.036 1.00 97.31 72 HIS A CA 1
ATOM 523 C C . HIS A 1 72 ? -7.450 3.171 6.708 1.00 97.31 72 HIS A C 1
ATOM 525 O O . HIS A 1 72 ? -8.251 3.967 6.222 1.00 97.31 72 HIS A O 1
ATOM 531 N N . SER A 1 73 ? -6.303 2.894 6.091 1.00 97.19 73 SER A N 1
ATOM 532 C CA . SER A 1 73 ? -5.953 3.432 4.776 1.00 97.19 73 SER A CA 1
ATOM 533 C C . SER A 1 73 ? -4.859 2.602 4.124 1.00 97.19 73 SER A C 1
ATOM 535 O O . SER A 1 73 ? -4.046 1.980 4.805 1.00 97.19 73 SER A O 1
ATOM 537 N N . ALA A 1 74 ? -4.807 2.619 2.798 1.00 97.12 74 ALA A N 1
ATOM 538 C CA . ALA A 1 74 ? -3.768 1.951 2.029 1.00 97.12 74 ALA A CA 1
ATOM 539 C C . ALA A 1 74 ? -3.160 2.914 1.008 1.00 97.12 74 ALA A C 1
ATOM 541 O O . ALA A 1 74 ? -3.836 3.808 0.503 1.00 97.12 74 ALA A O 1
ATOM 542 N N . ALA A 1 75 ? -1.881 2.740 0.706 1.00 95.81 75 ALA A N 1
ATOM 543 C CA . ALA A 1 75 ? -1.157 3.531 -0.272 1.00 95.81 75 ALA A CA 1
ATOM 544 C C . ALA A 1 75 ? -0.245 2.647 -1.120 1.00 95.81 75 ALA A C 1
ATOM 546 O O . ALA A 1 75 ? 0.318 1.656 -0.643 1.00 95.81 75 ALA A O 1
ATOM 547 N N . LEU A 1 76 ? -0.084 3.056 -2.373 1.00 95.19 76 LEU A N 1
ATOM 548 C CA . LEU A 1 76 ? 0.845 2.476 -3.327 1.00 95.19 76 LEU A CA 1
ATOM 549 C C . LEU A 1 76 ? 1.860 3.539 -3.744 1.00 95.19 76 LEU A C 1
ATOM 551 O O . LEU A 1 76 ? 1.508 4.688 -4.026 1.00 95.19 76 LEU A O 1
ATOM 555 N N . ALA A 1 77 ? 3.125 3.148 -3.812 1.00 91.69 77 ALA A N 1
ATOM 556 C CA . ALA A 1 77 ? 4.193 3.968 -4.359 1.00 91.69 77 ALA A CA 1
ATOM 557 C C . ALA A 1 77 ? 5.091 3.139 -5.278 1.00 91.69 77 ALA A C 1
ATOM 559 O O . ALA A 1 77 ? 5.200 1.924 -5.125 1.00 91.69 77 ALA A O 1
ATOM 560 N N . VAL A 1 78 ? 5.766 3.819 -6.202 1.00 89.94 78 VAL A N 1
ATOM 561 C CA . VAL A 1 78 ? 6.883 3.251 -6.963 1.00 89.94 78 VAL A CA 1
ATOM 562 C C . VAL A 1 78 ? 8.169 3.877 -6.435 1.00 89.94 78 VAL A C 1
ATOM 564 O O . VAL A 1 78 ? 8.267 5.103 -6.334 1.00 89.94 78 VAL A O 1
ATOM 567 N N . ASP A 1 79 ? 9.153 3.040 -6.106 1.00 88.00 79 ASP A N 1
ATOM 568 C CA . ASP A 1 79 ? 10.541 3.441 -5.878 1.00 88.00 79 ASP A CA 1
ATOM 569 C C . ASP A 1 79 ? 11.322 3.290 -7.199 1.00 88.00 79 ASP A C 1
ATOM 571 O O . ASP A 1 79 ? 11.788 2.193 -7.514 1.00 88.00 79 ASP A O 1
ATOM 575 N N . PRO A 1 80 ? 11.506 4.361 -7.992 1.00 80.12 80 PRO A N 1
ATOM 576 C CA . PRO A 1 80 ? 12.232 4.305 -9.262 1.00 80.12 80 PRO A CA 1
ATOM 577 C C . PRO A 1 80 ? 13.751 4.138 -9.098 1.00 80.12 80 PRO A C 1
ATOM 579 O O . PRO A 1 80 ? 14.441 3.886 -10.087 1.00 80.12 80 PRO A O 1
ATOM 582 N N . MET A 1 81 ? 14.306 4.269 -7.885 1.00 81.62 81 MET A N 1
ATOM 583 C CA . MET A 1 81 ? 15.718 3.957 -7.646 1.00 81.62 81 MET A CA 1
ATOM 584 C C . MET A 1 81 ? 15.944 2.444 -7.686 1.00 81.62 81 MET A C 1
ATOM 586 O O . MET A 1 81 ? 16.952 1.991 -8.234 1.00 81.62 81 MET A O 1
ATOM 590 N N . ARG A 1 82 ? 15.025 1.672 -7.100 1.00 85.94 82 ARG A N 1
ATOM 591 C CA . ARG A 1 82 ? 15.114 0.205 -7.021 1.00 85.94 82 ARG A CA 1
ATOM 592 C C . ARG A 1 82 ? 14.239 -0.522 -8.034 1.00 85.94 82 ARG A C 1
ATOM 594 O O . ARG A 1 82 ? 14.513 -1.678 -8.327 1.00 85.94 82 ARG A O 1
ATOM 601 N N . TRP A 1 83 ? 13.286 0.192 -8.628 1.00 88.12 83 TRP A N 1
ATOM 602 C CA . TRP A 1 83 ? 12.177 -0.363 -9.400 1.00 88.12 83 TRP A CA 1
ATOM 603 C C . TRP A 1 83 ? 11.316 -1.303 -8.573 1.00 88.12 83 TRP A C 1
ATOM 605 O O . TRP A 1 83 ? 10.954 -2.376 -9.035 1.00 88.12 83 TRP A O 1
ATOM 615 N N . ASP A 1 84 ? 10.964 -0.863 -7.368 1.00 93.06 84 ASP A N 1
ATOM 616 C CA . ASP A 1 84 ? 10.078 -1.609 -6.485 1.00 93.06 84 ASP A CA 1
ATOM 617 C C . ASP A 1 84 ? 8.696 -0.947 -6.400 1.00 93.06 84 ASP A C 1
ATOM 619 O O . ASP A 1 84 ? 8.576 0.279 -6.331 1.00 93.06 84 ASP A O 1
ATOM 623 N N . LEU A 1 85 ? 7.651 -1.767 -6.344 1.00 94.56 85 LEU A N 1
ATOM 624 C CA . LEU A 1 85 ? 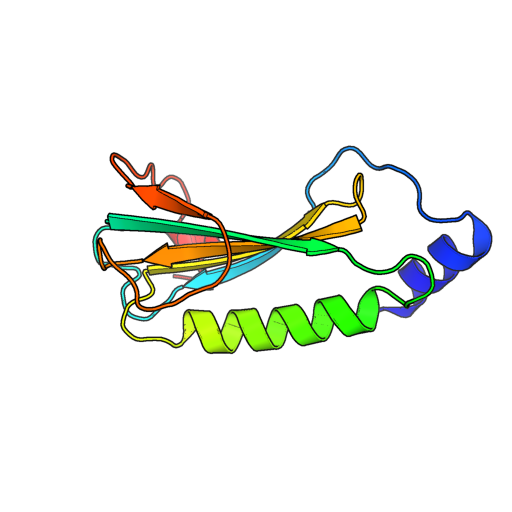6.332 -1.384 -5.855 1.00 94.56 85 LEU A CA 1
ATOM 625 C C . LEU A 1 85 ? 6.343 -1.454 -4.332 1.00 94.56 85 LEU A C 1
ATOM 627 O O . LEU A 1 85 ? 6.819 -2.426 -3.747 1.00 94.56 85 LEU A O 1
ATOM 631 N N . VAL A 1 86 ? 5.817 -0.423 -3.679 1.00 95.00 86 VAL A N 1
ATOM 632 C CA . VAL A 1 86 ? 5.709 -0.360 -2.223 1.00 95.00 86 VAL A CA 1
ATOM 633 C C . VAL A 1 86 ? 4.245 -0.251 -1.846 1.00 95.00 86 VAL A C 1
ATOM 635 O O . VAL A 1 86 ? 3.605 0.773 -2.082 1.00 95.00 86 VAL A O 1
ATOM 638 N N . HIS A 1 87 ? 3.743 -1.307 -1.216 1.00 96.31 87 HIS A N 1
ATOM 639 C CA . HIS A 1 87 ? 2.402 -1.370 -0.656 1.00 96.31 87 HIS A CA 1
ATOM 640 C C . HIS A 1 87 ? 2.488 -1.033 0.825 1.00 96.31 87 HIS A C 1
ATOM 642 O O . HIS A 1 87 ? 3.211 -1.690 1.583 1.00 96.31 87 HIS A O 1
ATOM 648 N N . PHE A 1 88 ? 1.756 -0.010 1.247 1.00 96.12 88 PHE A N 1
ATOM 649 C CA . PHE A 1 88 ? 1.723 0.425 2.634 1.00 96.12 88 PHE A CA 1
ATOM 650 C C . PHE A 1 88 ? 0.282 0.464 3.124 1.00 96.12 88 PHE A C 1
ATOM 652 O O . PHE A 1 88 ? -0.542 1.162 2.547 1.00 96.12 88 PHE A O 1
ATOM 659 N N . THR A 1 89 ? -0.040 -0.286 4.173 1.00 97.94 89 THR A N 1
ATOM 660 C CA . THR A 1 89 ? -1.401 -0.331 4.731 1.00 97.94 89 THR A CA 1
ATOM 661 C C . THR A 1 89 ? -1.365 -0.002 6.212 1.00 97.94 89 THR A C 1
ATOM 663 O O . THR A 1 89 ? -0.552 -0.557 6.949 1.00 97.94 89 THR A O 1
ATOM 666 N N . LEU A 1 90 ? -2.228 0.917 6.635 1.00 97.75 90 LEU A N 1
ATOM 667 C CA . LEU A 1 90 ? -2.557 1.191 8.025 1.00 97.75 90 LEU A CA 1
ATOM 668 C C . LEU A 1 90 ? -3.810 0.400 8.394 1.00 97.75 90 LEU A C 1
ATOM 670 O O . LEU A 1 90 ? -4.805 0.429 7.669 1.00 97.75 90 LEU A O 1
ATOM 674 N N . TRP A 1 91 ? -3.763 -0.264 9.541 1.00 98.19 91 TRP A N 1
ATOM 675 C CA . TRP A 1 91 ? -4.822 -1.140 10.032 1.00 98.19 91 TRP A CA 1
ATOM 676 C C . TRP A 1 91 ? -5.430 -0.572 11.308 1.00 98.19 91 TRP A C 1
ATOM 678 O O . TRP A 1 91 ? -4.707 -0.052 12.163 1.00 98.19 91 TRP A O 1
ATOM 688 N N . SER A 1 92 ? -6.740 -0.729 11.468 1.00 97.31 92 SER A N 1
ATOM 689 C CA . SER A 1 92 ? -7.443 -0.459 12.728 1.00 97.31 92 SER A CA 1
ATOM 690 C C . SER A 1 92 ? -7.251 -1.581 13.757 1.00 97.31 92 SER A C 1
ATOM 692 O O . SER A 1 92 ? -7.546 -1.398 14.932 1.00 97.31 92 SER A O 1
ATOM 694 N N . SER A 1 93 ? -6.702 -2.731 13.341 1.00 95.00 93 SER A N 1
ATOM 695 C CA . SER A 1 93 ? -6.336 -3.857 14.208 1.00 95.00 93 SER A CA 1
ATOM 696 C C . SER A 1 93 ? -4.839 -3.847 14.567 1.00 95.00 93 SER A C 1
ATOM 698 O O . SER A 1 93 ? -3.998 -3.546 13.710 1.00 95.00 93 SER A O 1
ATOM 700 N N . PRO A 1 94 ? -4.450 -4.217 15.805 1.00 93.50 94 PRO A N 1
ATOM 701 C CA . PRO A 1 94 ? -3.043 -4.423 16.158 1.00 93.50 94 PRO A CA 1
ATOM 702 C C . PRO A 1 94 ? -2.447 -5.659 15.468 1.00 93.50 94 PRO A C 1
ATOM 704 O O . PRO A 1 94 ? -1.238 -5.728 15.241 1.00 93.50 94 PRO A O 1
ATOM 707 N N . GLU A 1 95 ? -3.296 -6.630 15.134 1.00 90.44 95 GLU A N 1
ATOM 708 C CA . GLU A 1 95 ? -2.924 -7.888 14.502 1.00 90.44 95 GLU A CA 1
ATOM 709 C C . GLU A 1 95 ? -3.838 -8.133 13.301 1.00 90.44 95 GLU A C 1
ATOM 711 O O . GLU A 1 95 ? -4.811 -8.884 13.403 1.00 90.44 95 GLU A O 1
ATOM 716 N N . PRO A 1 96 ? -3.571 -7.473 12.158 1.00 88.44 96 PRO A N 1
ATOM 717 C CA . PRO A 1 96 ? -4.229 -7.843 10.915 1.00 88.44 96 PRO A CA 1
ATOM 718 C C . PRO A 1 96 ? -3.921 -9.312 10.604 1.00 88.44 96 PRO A C 1
ATOM 720 O O . PRO A 1 96 ? -2.915 -9.863 11.071 1.00 88.44 96 PRO A O 1
ATOM 723 N N . GLY A 1 97 ? -4.794 -9.950 9.821 1.00 88.81 97 GLY A N 1
ATOM 724 C CA . GLY A 1 97 ? -4.593 -11.331 9.371 1.00 88.81 97 GLY A CA 1
ATOM 725 C C . GLY A 1 97 ? -3.272 -11.524 8.612 1.00 88.81 97 GLY A C 1
ATOM 726 O O . GLY A 1 97 ? -2.496 -10.592 8.424 1.00 88.81 97 GLY A O 1
ATOM 727 N N . ALA A 1 98 ? -3.000 -12.745 8.146 1.00 89.25 98 ALA A N 1
ATOM 728 C CA . ALA A 1 98 ? -1.777 -13.021 7.393 1.00 89.25 98 ALA A CA 1
ATOM 729 C C . ALA A 1 98 ? -1.706 -12.151 6.122 1.00 89.25 98 ALA A C 1
ATOM 731 O O . ALA A 1 98 ? -2.445 -12.370 5.164 1.00 89.25 98 ALA A O 1
ATOM 732 N N . VAL A 1 99 ? -0.812 -11.162 6.137 1.00 91.31 99 VAL A N 1
ATOM 733 C CA . VAL A 1 99 ? -0.573 -10.205 5.052 1.00 91.31 99 VAL A CA 1
ATOM 734 C C . VAL A 1 99 ? 0.927 -10.125 4.764 1.00 91.31 99 VAL A C 1
ATOM 736 O O . VAL A 1 99 ? 1.737 -10.332 5.673 1.00 91.31 99 VAL A O 1
ATOM 739 N N . PRO A 1 100 ? 1.327 -9.874 3.508 1.00 91.94 100 PRO A N 1
ATOM 740 C CA . PRO A 1 100 ? 2.732 -9.878 3.131 1.00 91.94 100 PRO A CA 1
ATOM 741 C C . PRO A 1 100 ? 3.501 -8.688 3.723 1.00 91.94 100 PRO A C 1
ATOM 743 O O . PRO A 1 100 ? 2.956 -7.615 3.989 1.00 91.94 100 PRO A O 1
ATOM 746 N N . GLY A 1 101 ? 4.814 -8.873 3.869 1.00 94.44 101 GLY A N 1
ATOM 747 C CA . GLY A 1 101 ? 5.745 -7.817 4.262 1.00 94.44 101 GLY A CA 1
ATOM 748 C C . GLY A 1 101 ? 5.974 -7.682 5.767 1.00 94.44 101 GLY A C 1
ATOM 749 O O . GLY A 1 101 ? 5.749 -8.599 6.554 1.00 94.44 101 GLY A O 1
ATOM 750 N N . THR A 1 102 ? 6.501 -6.524 6.156 1.00 96.56 102 THR A N 1
ATOM 751 C CA . THR A 1 102 ? 6.895 -6.235 7.537 1.00 96.56 102 THR A CA 1
ATOM 752 C C . THR A 1 102 ? 5.766 -5.525 8.272 1.00 96.56 102 THR A C 1
ATOM 754 O O . THR A 1 102 ? 5.309 -4.476 7.815 1.00 96.56 102 THR A O 1
ATOM 757 N N . ARG A 1 103 ? 5.365 -6.059 9.433 1.00 96.69 103 ARG A N 1
ATOM 758 C CA . ARG A 1 103 ? 4.404 -5.434 10.355 1.00 96.69 103 ARG A CA 1
ATOM 759 C C . ARG A 1 103 ? 5.113 -4.491 11.329 1.00 96.69 103 ARG A C 1
ATOM 761 O O . ARG A 1 103 ? 6.143 -4.836 11.902 1.00 96.69 103 ARG A O 1
ATOM 768 N N . TYR A 1 104 ? 4.513 -3.333 11.560 1.00 96.62 104 TYR A N 1
ATOM 769 C CA . TYR A 1 104 ? 4.934 -2.322 12.521 1.00 96.62 104 TYR A CA 1
ATOM 770 C C . TYR A 1 104 ? 3.780 -2.009 13.469 1.00 96.62 104 TYR A C 1
ATOM 772 O O . TYR A 1 104 ? 2.618 -2.007 13.064 1.00 96.62 104 TYR A O 1
ATOM 780 N N . GLN A 1 105 ? 4.099 -1.699 14.721 1.00 97.12 105 GLN A N 1
ATOM 781 C CA . GLN A 1 105 ? 3.136 -1.109 15.643 1.00 97.12 105 GLN A CA 1
ATOM 782 C C . GLN A 1 105 ? 3.065 0.401 15.406 1.00 97.12 105 GLN A C 1
ATOM 784 O O . GLN A 1 105 ? 4.101 1.064 15.315 1.00 97.12 105 GLN A O 1
ATOM 789 N N . VAL A 1 106 ? 1.854 0.952 15.343 1.00 97.06 106 VAL A N 1
ATOM 790 C CA . VAL A 1 106 ? 1.649 2.400 15.259 1.00 97.06 106 VAL A CA 1
ATOM 791 C C . VAL A 1 106 ? 1.456 2.933 16.673 1.00 97.06 106 VAL A C 1
ATOM 793 O O . VAL A 1 106 ? 0.451 2.668 17.321 1.00 97.06 106 VAL A O 1
ATOM 796 N N . LEU A 1 107 ? 2.449 3.671 17.170 1.00 95.06 107 LEU A N 1
ATOM 797 C CA . LEU A 1 107 ? 2.374 4.325 18.483 1.00 95.06 107 LEU A CA 1
ATOM 798 C C . LEU A 1 107 ? 1.757 5.726 18.393 1.00 95.06 107 LEU A C 1
ATOM 800 O O . LEU A 1 107 ? 1.102 6.182 19.325 1.00 95.06 107 LEU A O 1
ATOM 804 N N . HIS A 1 108 ? 1.980 6.416 17.274 1.00 92.31 108 H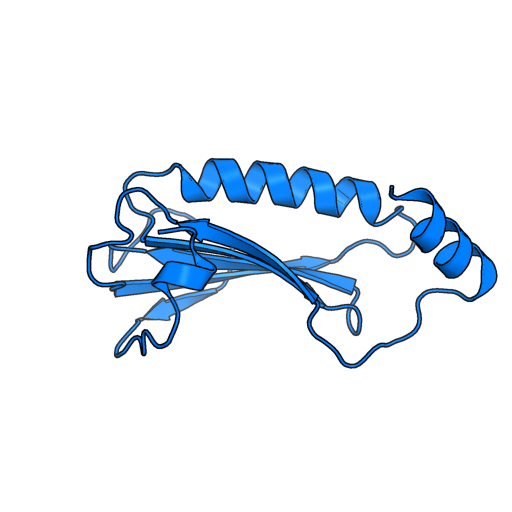IS A N 1
ATOM 805 C CA . HIS A 1 108 ? 1.430 7.735 17.001 1.00 92.31 108 HIS A CA 1
ATOM 806 C C . HIS A 1 108 ? 1.294 7.936 15.491 1.00 92.31 108 HIS A C 1
ATOM 808 O O . HIS A 1 108 ? 2.252 7.709 14.750 1.00 92.31 108 HIS A O 1
ATOM 814 N N . LEU A 1 109 ? 0.124 8.399 15.051 1.00 92.50 109 LEU A N 1
ATOM 815 C CA . LEU A 1 109 ? -0.117 8.836 13.681 1.00 92.50 109 LEU A CA 1
ATOM 816 C C . LEU A 1 109 ? -0.381 10.341 13.683 1.00 92.50 109 LEU A C 1
ATOM 818 O O . LEU A 1 109 ? -1.395 10.803 14.203 1.00 92.50 109 LEU A O 1
ATOM 822 N N . SER A 1 110 ? 0.523 11.110 13.083 1.00 92.38 110 SER A N 1
ATOM 823 C CA . SER A 1 110 ? 0.255 12.517 12.796 1.00 92.38 110 SER A CA 1
ATOM 824 C C . SER A 1 110 ? -0.678 12.611 11.589 1.00 92.38 110 SER A C 1
ATOM 826 O O . SER A 1 110 ? -0.406 11.999 10.558 1.00 92.38 110 SER A O 1
ATOM 828 N N . THR A 1 111 ? -1.753 13.396 11.696 1.00 90.75 111 THR A N 1
ATOM 829 C CA . THR A 1 111 ? -2.808 13.486 10.666 1.00 90.75 111 THR A CA 1
ATOM 830 C C . THR A 1 111 ? -2.936 14.846 9.943 1.00 90.75 111 THR A C 1
ATOM 832 O O . THR A 1 111 ? -4.051 15.268 9.612 1.00 90.75 111 THR A O 1
ATOM 835 N N . PRO A 1 112 ? -1.846 15.593 9.663 1.00 89.81 112 PRO A N 1
ATOM 836 C CA . PRO A 1 112 ? -1.959 16.832 8.902 1.00 89.81 112 PRO A CA 1
ATOM 837 C C . PRO A 1 112 ? -2.380 16.530 7.456 1.00 89.81 112 PRO A C 1
ATOM 839 O O . PRO A 1 112 ? -1.748 15.735 6.766 1.00 89.81 112 PRO A O 1
ATOM 842 N N . GLY A 1 113 ? -3.455 17.166 6.985 1.00 86.88 113 GLY A N 1
ATOM 843 C CA . GLY A 1 113 ? -3.914 17.039 5.594 1.00 86.88 113 GLY A CA 1
ATOM 844 C C . GLY A 1 113 ? -4.438 15.652 5.192 1.00 86.88 113 GLY A C 1
ATOM 845 O O . GLY A 1 113 ? -4.769 15.455 4.027 1.00 86.88 113 GLY A O 1
ATOM 846 N N . THR A 1 114 ? -4.561 14.700 6.124 1.00 87.81 114 THR A N 1
ATOM 847 C CA . THR A 1 114 ? -4.943 13.309 5.819 1.00 87.81 114 THR A CA 1
ATOM 848 C C . THR A 1 114 ? -6.327 13.197 5.185 1.00 87.81 114 THR A C 1
ATOM 850 O O . THR A 1 114 ? -6.506 12.400 4.274 1.00 87.81 114 THR A O 1
ATOM 853 N N . LYS A 1 115 ? -7.288 14.031 5.601 1.00 87.31 115 LYS A N 1
ATOM 854 C CA . LYS A 1 115 ? -8.628 14.072 4.991 1.00 87.31 115 LYS A CA 1
ATOM 855 C C . LYS A 1 115 ? -8.560 14.377 3.494 1.00 87.31 115 LYS A C 1
ATOM 857 O O . LYS A 1 115 ? -9.041 13.599 2.680 1.00 87.31 115 LYS A O 1
ATOM 862 N N . HIS A 1 116 ? -7.816 15.427 3.141 1.00 87.62 116 HIS A N 1
ATOM 863 C CA . HIS A 1 116 ? -7.585 15.803 1.749 1.00 87.62 116 HIS A CA 1
ATOM 864 C C . HIS A 1 116 ? -6.875 14.695 0.959 1.00 87.62 116 HIS A C 1
ATOM 866 O O . HIS A 1 116 ? -7.292 14.386 -0.153 1.00 87.62 116 HIS A O 1
ATOM 872 N N . LEU A 1 117 ? -5.848 14.068 1.544 1.00 86.31 117 LEU A N 1
ATOM 873 C CA . LEU A 1 117 ? -5.114 12.968 0.912 1.00 86.31 117 LEU A CA 1
ATOM 874 C C . LEU A 1 117 ? -6.008 11.753 0.613 1.00 86.31 117 LEU A C 1
ATOM 876 O O . LEU A 1 117 ? -5.838 11.122 -0.422 1.00 86.31 117 LEU A O 1
ATOM 880 N N . LEU A 1 118 ? -6.934 11.424 1.516 1.00 89.19 118 LEU A N 1
ATOM 881 C CA . LEU A 1 118 ? -7.821 10.261 1.408 1.00 89.19 118 LEU A CA 1
ATOM 882 C C . LEU A 1 118 ? -9.155 10.573 0.707 1.00 89.19 118 LEU A C 1
ATOM 884 O O . LEU A 1 118 ? -10.034 9.713 0.671 1.00 89.19 118 LEU A O 1
ATOM 888 N N . GLY A 1 119 ? -9.325 11.789 0.177 1.00 83.44 119 GLY A N 1
ATOM 889 C CA . GLY A 1 119 ? -10.552 12.211 -0.503 1.00 83.44 119 GLY A CA 1
ATOM 890 C C . GLY A 1 119 ? -11.782 12.304 0.410 1.00 83.44 119 GLY A C 1
ATOM 891 O O . GLY A 1 119 ? -12.893 12.067 -0.062 1.00 83.44 119 GLY A O 1
ATOM 892 N N . ARG A 1 120 ? -11.589 12.621 1.698 1.00 73.69 120 ARG A N 1
ATOM 893 C CA . ARG A 1 120 ? -12.644 12.797 2.713 1.00 73.69 120 ARG A CA 1
ATOM 894 C C . ARG A 1 120 ? -12.764 14.238 3.213 1.00 73.69 120 ARG A C 1
ATOM 896 O O . ARG A 1 120 ? -11.772 14.999 3.131 1.00 73.69 120 ARG A O 1
#

InterPro domains:
  IPR032349 Protein of unknown function DUF4865 [PF16157] (2-110)

Radius of gyration: 15.55 Å; chains: 1; bounding box: 32×30×44 Å

Secondary structure (DSSP, 8-state):
--HHHHHHHHHH--------EEEEEEE-TTTTSPP-EEEEEEEEPPTTS-THHHHHHHHHHHHHHHTSTTEEEEEEEEETTTTEEEEEEEESSSS-SS-SSEEEE-S----TTHHHHTT-

pLDDT: mean 86.52, std 14.08, range [41.59, 98.19]

Organism: NCBI:txid2530375

Sequence (120 aa):
GGGFFTAICDSFGRPPVRHWTGVEALAGPDADLPAMSATKHTEAIARDVDPSGPVAEAFETLRTTAARDDVHSAALAVDPMRWDLVHFTLWSSPEPGAVPGTRYQVLHLSTPGTKHLLGR